Protein AF-A0A259Y0F1-F1 (afdb_monomer_lite)

Foldseek 3Di:
DDDPPDDDDPPPDDQKDFDFLLPDDPVLQQWWKWWDFDPPDPDIFIFGWHDWDDDPFWIKTWGQGDPVCVPVDDDDPPPPDPPPRPTDITIHDRRITMITGHD

pLDDT: mean 71.28, std 17.13, range [37.81, 89.69]

Sequence (103 aa):
MSIGHGRHRLRLEPQSETKPAHRLHGGDIHCQVTFVPLRWTDTAMTGELRQIRMSADEIHIAVLQTDRQKGAYPMFESSGMDDAPHFVDYEIDWDVEVEVRDR

Structure (mmCIF, N/CA/C/O backbone):
data_AF-A0A259Y0F1-F1
#
_entry.id   AF-A0A259Y0F1-F1
#
loop_
_atom_site.group_PDB
_atom_site.id
_atom_site.type_symbol
_atom_site.label_atom_id
_atom_site.label_alt_id
_atom_site.label_comp_id
_atom_site.label_asym_id
_atom_site.label_entity_id
_atom_site.label_seq_id
_atom_site.pdbx_PDB_ins_code
_atom_site.Cartn_x
_atom_site.Cartn_y
_atom_site.Cartn_z
_atom_site.occupancy
_atom_site.B_iso_or_equiv
_atom_site.auth_seq_id
_atom_site.auth_comp_id
_atom_site.auth_asym_id
_atom_site.auth_atom_id
_atom_site.pdbx_PDB_model_num
ATOM 1 N N . MET A 1 1 ? -27.324 35.323 -31.156 1.00 47.62 1 MET A N 1
ATOM 2 C CA . MET A 1 1 ? -26.983 34.743 -29.840 1.00 47.62 1 MET A CA 1
ATOM 3 C C . MET A 1 1 ? -26.217 33.456 -30.072 1.00 47.62 1 MET A C 1
ATOM 5 O O . MET A 1 1 ? -26.763 32.572 -30.713 1.00 47.62 1 MET A O 1
ATOM 9 N N . SER A 1 2 ? -24.976 33.363 -29.599 1.00 42.72 2 SER A N 1
ATOM 10 C CA . SER A 1 2 ? -24.344 32.078 -29.282 1.00 42.72 2 SER A CA 1
ATOM 11 C C . SER A 1 2 ? -23.172 32.354 -28.343 1.00 42.72 2 SER A C 1
ATOM 13 O O . SER A 1 2 ? -22.121 32.823 -28.771 1.00 42.72 2 SER A O 1
ATOM 15 N N . ILE A 1 3 ? -23.400 32.169 -27.043 1.00 47.88 3 ILE A N 1
ATOM 16 C CA . ILE A 1 3 ? -22.348 32.159 -26.025 1.00 47.88 3 ILE A CA 1
ATOM 17 C C . ILE A 1 3 ? -21.986 30.683 -25.883 1.00 47.88 3 ILE A C 1
ATOM 19 O O . ILE A 1 3 ? -22.748 29.901 -25.316 1.00 47.88 3 ILE A O 1
ATOM 23 N N . GLY A 1 4 ? -20.881 30.275 -26.504 1.00 42.72 4 GLY A N 1
ATOM 24 C CA . GLY A 1 4 ? -20.363 28.920 -26.364 1.00 42.72 4 GLY A CA 1
ATOM 25 C C . GLY A 1 4 ? -19.867 28.721 -24.937 1.00 42.72 4 GLY A C 1
ATOM 26 O O . GLY A 1 4 ? -18.804 29.218 -24.580 1.00 42.72 4 GLY A O 1
ATOM 27 N N . HIS A 1 5 ? -20.641 28.016 -24.115 1.00 48.78 5 HIS A N 1
ATOM 28 C CA . HIS A 1 5 ? -20.211 27.587 -22.789 1.00 48.78 5 HIS A CA 1
ATOM 29 C C . HIS A 1 5 ? -19.044 26.600 -22.940 1.00 48.78 5 HIS A C 1
ATOM 31 O O . HIS A 1 5 ? -19.230 25.460 -23.372 1.00 48.78 5 HIS A O 1
ATOM 37 N N . GLY A 1 6 ? -17.830 27.045 -22.608 1.00 48.81 6 GLY A N 1
ATOM 38 C CA . GLY A 1 6 ? -16.673 26.166 -22.467 1.00 48.81 6 GLY A CA 1
ATOM 39 C C . GLY A 1 6 ? -16.966 25.107 -21.404 1.00 48.81 6 GLY A C 1
ATOM 40 O O . GLY A 1 6 ? -17.300 25.431 -20.267 1.00 48.81 6 GLY A O 1
ATOM 41 N N . ARG A 1 7 ? -16.908 23.831 -21.795 1.00 45.12 7 ARG A N 1
ATOM 42 C CA . ARG A 1 7 ? -17.183 22.669 -20.938 1.00 45.12 7 ARG A CA 1
ATOM 43 C C . ARG A 1 7 ? -16.267 22.670 -19.713 1.00 45.12 7 ARG A C 1
ATOM 45 O O . ARG A 1 7 ? -15.090 22.345 -19.830 1.00 45.12 7 ARG A O 1
ATOM 52 N N . HIS A 1 8 ? -16.831 22.890 -18.530 1.00 45.00 8 HIS A N 1
ATOM 53 C CA . HIS A 1 8 ? -16.237 22.391 -17.295 1.00 45.00 8 HIS A CA 1
ATOM 54 C C . HIS A 1 8 ? -16.483 20.884 -17.232 1.00 45.00 8 HIS A C 1
ATOM 56 O O . HIS A 1 8 ? -17.604 20.435 -17.005 1.00 45.00 8 HIS A O 1
ATOM 62 N N . ARG A 1 9 ? -15.442 20.086 -17.473 1.00 37.81 9 ARG A N 1
ATOM 63 C CA . ARG A 1 9 ? -15.459 18.660 -17.142 1.00 37.81 9 ARG A CA 1
ATOM 64 C C . ARG A 1 9 ? -14.470 18.440 -16.011 1.00 37.81 9 ARG A C 1
ATOM 66 O O . ARG A 1 9 ? -13.331 18.062 -16.248 1.00 37.81 9 ARG A O 1
ATOM 73 N N . LEU A 1 10 ? -14.922 18.686 -14.786 1.00 44.25 10 LEU A N 1
ATOM 74 C CA . LEU A 1 10 ? -14.289 18.080 -13.624 1.00 44.25 10 LEU A CA 1
ATOM 75 C C . LEU A 1 10 ? -14.627 16.588 -13.699 1.00 44.25 10 LEU A C 1
ATOM 77 O O . LEU A 1 10 ? -15.750 16.181 -13.406 1.00 44.25 10 LEU A O 1
ATOM 81 N N . ARG A 1 11 ? -13.687 15.775 -14.188 1.00 39.06 11 ARG A N 1
ATOM 82 C CA . ARG A 1 11 ? -13.658 14.369 -13.791 1.00 39.06 11 ARG A CA 1
ATOM 83 C C . ARG A 1 11 ? -13.189 14.395 -12.344 1.00 39.06 11 ARG A C 1
ATOM 85 O O . ARG A 1 11 ? -11.999 14.504 -12.095 1.00 39.06 11 ARG A O 1
ATOM 92 N N . LEU A 1 12 ? -14.130 14.382 -11.408 1.00 45.72 12 LEU A N 1
ATOM 93 C CA . LEU A 1 12 ? -13.831 13.743 -10.137 1.00 45.72 12 LEU A CA 1
ATOM 94 C C . LEU A 1 12 ? -13.690 12.266 -10.500 1.00 45.72 12 LEU A C 1
ATOM 96 O O . LEU A 1 12 ? -14.662 11.629 -10.913 1.00 45.72 12 LEU A O 1
ATOM 100 N N . GLU A 1 13 ? -12.443 11.812 -10.550 1.00 44.56 13 GLU A N 1
ATOM 101 C CA . GLU A 1 13 ? -12.104 10.416 -10.788 1.00 44.56 13 GLU A CA 1
ATOM 102 C C . GLU A 1 13 ? -12.690 9.549 -9.661 1.00 44.56 13 GLU A C 1
ATOM 104 O O . GLU A 1 13 ? -13.025 10.071 -8.589 1.00 44.56 13 GLU A O 1
ATOM 109 N N . PRO A 1 14 ? -12.924 8.250 -9.909 1.00 44.69 14 PRO A N 1
ATOM 110 C CA . PRO A 1 14 ? -13.492 7.359 -8.908 1.00 44.69 14 PRO A CA 1
ATOM 111 C C . PRO A 1 14 ? -12.575 7.367 -7.682 1.00 44.69 14 PRO A C 1
ATOM 113 O O . PRO A 1 14 ? -11.421 6.976 -7.772 1.00 44.69 14 PRO A O 1
ATOM 116 N N . GLN A 1 15 ? -13.080 7.809 -6.530 1.00 54.97 15 GLN A N 1
ATOM 117 C CA . GLN A 1 15 ? -12.288 7.944 -5.295 1.00 54.97 15 GLN A CA 1
ATOM 118 C C . GLN A 1 15 ? -11.855 6.595 -4.681 1.00 54.97 15 GLN A C 1
ATOM 120 O O . GLN A 1 15 ? -11.371 6.550 -3.552 1.00 54.97 15 GLN A O 1
ATOM 125 N N . SER A 1 16 ? -12.081 5.474 -5.367 1.00 61.97 16 SER A N 1
ATOM 126 C CA . SER A 1 16 ? -11.716 4.135 -4.903 1.00 61.97 16 SER A CA 1
ATOM 127 C C . SER A 1 16 ? -11.531 3.221 -6.110 1.00 61.97 16 SER A C 1
ATOM 129 O O . SER A 1 16 ? -12.436 2.482 -6.496 1.00 61.97 16 SER A O 1
ATOM 131 N N . GLU A 1 17 ? -10.362 3.307 -6.736 1.00 72.25 17 GLU A N 1
ATOM 132 C CA . GLU A 1 17 ? -9.868 2.246 -7.608 1.00 72.25 17 GLU A CA 1
ATOM 133 C C . GLU A 1 17 ? -8.937 1.380 -6.759 1.00 72.25 17 GLU A C 1
ATOM 135 O O . GLU A 1 17 ? -7.891 1.841 -6.295 1.00 72.25 17 GLU A O 1
ATOM 140 N N . THR A 1 18 ? -9.330 0.128 -6.505 1.00 78.12 18 THR A N 1
ATOM 141 C CA . THR A 1 18 ? -8.320 -0.858 -6.123 1.00 78.12 18 THR A CA 1
ATOM 142 C C . THR A 1 18 ? -7.421 -1.055 -7.333 1.00 78.12 18 THR A C 1
ATOM 144 O O . THR A 1 18 ? -7.884 -1.084 -8.480 1.00 78.12 18 THR A O 1
ATOM 147 N N . LYS A 1 19 ? -6.117 -1.112 -7.095 1.00 87.50 19 LYS A N 1
ATOM 148 C CA . LYS A 1 19 ? -5.155 -1.435 -8.137 1.00 87.50 19 LYS A CA 1
ATOM 149 C C . LYS A 1 19 ? -4.137 -2.422 -7.601 1.00 87.50 19 LYS A C 1
ATOM 151 O O . LYS A 1 19 ? -3.809 -2.369 -6.415 1.00 87.50 19 LYS A O 1
ATOM 156 N N . PRO A 1 20 ? -3.593 -3.288 -8.462 1.00 87.56 20 PRO A N 1
ATOM 157 C CA . PRO A 1 20 ? -2.546 -4.192 -8.036 1.00 87.56 20 PRO A CA 1
ATOM 158 C C . PRO A 1 20 ? -1.322 -3.391 -7.576 1.00 87.56 20 PRO A C 1
ATOM 160 O O . PRO A 1 20 ? -0.994 -2.349 -8.157 1.00 87.56 20 PRO A O 1
ATOM 163 N N . ALA A 1 21 ? -0.648 -3.881 -6.538 1.00 87.00 21 ALA A N 1
ATOM 164 C CA . ALA A 1 21 ? 0.467 -3.217 -5.867 1.00 87.00 21 ALA A CA 1
ATOM 165 C C . ALA A 1 21 ? 1.560 -2.725 -6.829 1.00 87.00 21 ALA A C 1
ATOM 167 O O . ALA A 1 21 ? 2.094 -1.627 -6.665 1.00 87.00 21 ALA A O 1
ATOM 168 N N . HIS A 1 22 ? 1.841 -3.485 -7.890 1.00 87.00 22 HIS A N 1
ATOM 169 C CA . HIS A 1 22 ? 2.833 -3.127 -8.910 1.00 87.00 22 HIS A CA 1
ATOM 170 C C . HIS A 1 22 ? 2.485 -1.880 -9.738 1.00 87.00 22 HIS A C 1
ATOM 172 O O . HIS A 1 22 ? 3.309 -1.403 -10.515 1.00 87.00 22 HIS A O 1
ATOM 178 N N . ARG A 1 23 ? 1.266 -1.346 -9.601 1.00 89.62 23 ARG A N 1
ATOM 179 C CA . ARG A 1 23 ? 0.829 -0.083 -10.218 1.00 89.62 23 ARG A CA 1
ATOM 180 C C . ARG A 1 23 ? 0.879 1.111 -9.268 1.00 89.62 23 ARG A C 1
ATOM 182 O O . ARG A 1 23 ? 0.465 2.205 -9.662 1.00 89.62 23 ARG A O 1
ATOM 189 N N . LEU A 1 24 ? 1.352 0.931 -8.035 1.00 87.06 24 LEU A N 1
ATOM 190 C CA . LEU A 1 24 ? 1.687 2.057 -7.170 1.00 87.06 24 LEU A CA 1
ATOM 191 C C . LEU A 1 24 ? 2.837 2.857 -7.788 1.00 87.06 24 LEU A C 1
ATOM 193 O O . LEU A 1 24 ? 3.805 2.307 -8.307 1.00 87.06 24 LEU A O 1
ATOM 197 N N . HIS A 1 25 ? 2.737 4.175 -7.733 1.00 88.69 25 HIS A N 1
ATOM 198 C CA . HIS A 1 25 ? 3.717 5.086 -8.308 1.00 88.69 25 HIS A CA 1
ATOM 199 C C . HIS A 1 25 ? 3.857 6.350 -7.460 1.00 88.69 25 HIS A C 1
ATOM 201 O O . HIS A 1 25 ? 3.064 6.604 -6.557 1.00 88.69 25 HIS A O 1
ATOM 207 N N . GLY A 1 26 ? 4.829 7.204 -7.789 1.00 86.00 26 GLY A N 1
ATOM 208 C CA . GLY A 1 26 ? 5.124 8.418 -7.016 1.00 86.00 26 GLY A CA 1
ATOM 209 C C . GLY A 1 26 ? 3.938 9.375 -6.801 1.00 86.00 26 GLY A C 1
ATOM 210 O O . GLY A 1 26 ? 3.937 10.108 -5.821 1.00 86.00 26 GLY A O 1
ATOM 211 N N . GLY A 1 27 ? 2.920 9.350 -7.668 1.00 86.44 27 GLY A N 1
ATOM 212 C CA . GLY A 1 27 ? 1.686 10.125 -7.485 1.00 86.44 27 GLY A CA 1
ATOM 213 C C . GLY A 1 27 ? 0.766 9.642 -6.355 1.00 86.44 27 GLY A C 1
ATOM 214 O O . GLY A 1 27 ? -0.087 10.408 -5.939 1.00 86.44 27 GLY A O 1
ATOM 215 N N . ASP A 1 28 ? 0.950 8.419 -5.844 1.00 88.88 28 ASP A N 1
ATOM 216 C CA . ASP A 1 28 ? 0.137 7.856 -4.751 1.00 88.88 28 ASP A CA 1
ATOM 217 C C . ASP A 1 28 ? 0.72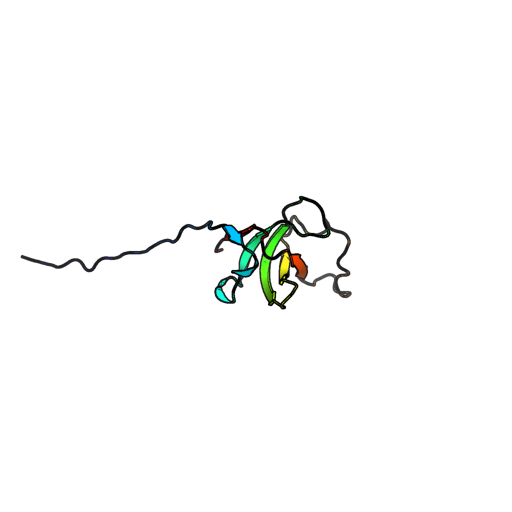9 8.157 -3.365 1.00 88.88 28 ASP A C 1
ATOM 219 O O . ASP A 1 28 ? 0.182 7.767 -2.331 1.00 88.88 28 ASP A O 1
ATOM 223 N N . ILE A 1 29 ? 1.901 8.796 -3.316 1.00 88.31 29 ILE A N 1
ATOM 224 C CA . ILE A 1 29 ? 2.513 9.204 -2.054 1.00 88.31 29 ILE A CA 1
ATOM 225 C C . ILE A 1 29 ? 1.595 10.236 -1.393 1.00 88.31 29 ILE A C 1
ATOM 227 O O . ILE A 1 29 ? 1.120 11.160 -2.047 1.00 88.31 29 ILE A O 1
ATOM 231 N N . HIS A 1 30 ? 1.387 10.091 -0.086 1.00 87.69 30 HIS A N 1
ATOM 232 C CA . HIS A 1 30 ? 0.409 10.808 0.738 1.00 87.69 30 HIS A CA 1
ATOM 233 C C . HIS A 1 30 ? -1.047 10.346 0.618 1.00 87.69 30 HIS A C 1
ATOM 235 O O . HIS A 1 30 ? -1.877 10.790 1.416 1.00 87.69 30 HIS A O 1
ATOM 241 N N . CYS A 1 31 ? -1.366 9.429 -0.297 1.00 88.56 31 CYS A N 1
ATOM 242 C CA . CYS A 1 31 ? -2.683 8.804 -0.332 1.00 88.56 31 CYS A CA 1
ATOM 243 C C . CYS A 1 31 ? -2.822 7.796 0.814 1.00 88.56 31 CYS A C 1
ATOM 245 O O . CYS A 1 31 ? -1.848 7.204 1.297 1.00 88.56 31 CYS A O 1
ATOM 247 N N . GLN A 1 32 ? -4.058 7.582 1.251 1.00 89.69 32 GLN A N 1
ATOM 248 C CA . GLN A 1 32 ? -4.373 6.513 2.179 1.00 89.69 32 GLN A CA 1
ATOM 249 C C . GLN A 1 32 ? -4.439 5.194 1.412 1.00 89.69 32 GLN A C 1
ATOM 251 O O . GLN A 1 32 ? -5.198 5.071 0.454 1.00 89.69 32 GLN A O 1
ATOM 256 N N . VAL A 1 33 ? -3.669 4.203 1.850 1.00 88.31 33 VAL A N 1
ATOM 257 C CA . VAL A 1 33 ? -3.650 2.862 1.264 1.00 88.31 33 VAL A CA 1
ATOM 258 C C . VAL A 1 33 ? -4.258 1.841 2.207 1.00 88.31 33 VAL A C 1
ATOM 260 O O . VAL A 1 33 ? -4.066 1.951 3.418 1.00 88.31 33 VAL A O 1
ATOM 263 N N . THR A 1 34 ? -4.970 0.854 1.660 1.00 88.81 34 THR A N 1
ATOM 264 C CA . THR A 1 34 ? -5.410 -0.348 2.383 1.00 88.81 34 THR A CA 1
ATOM 265 C C . THR A 1 34 ? -5.038 -1.620 1.621 1.00 88.81 34 THR A C 1
ATOM 267 O O . THR A 1 34 ? -5.287 -1.697 0.422 1.00 88.81 34 THR A O 1
ATOM 270 N N . PHE A 1 35 ? -4.422 -2.599 2.290 1.00 85.56 35 PHE A N 1
ATOM 271 C CA . PHE A 1 35 ? -3.912 -3.842 1.680 1.00 85.56 35 PHE A CA 1
ATOM 272 C C . PHE A 1 35 ? -3.688 -4.942 2.732 1.00 85.56 35 PHE A C 1
ATOM 274 O O . PHE A 1 35 ? -3.697 -4.655 3.924 1.00 85.56 35 PHE A O 1
ATOM 281 N N . VAL A 1 36 ? -3.447 -6.190 2.319 1.00 82.00 36 VAL A N 1
ATOM 282 C CA . VAL A 1 36 ? -3.115 -7.314 3.221 1.00 82.00 36 VAL A CA 1
ATOM 283 C C . VAL A 1 36 ? -1.649 -7.735 3.010 1.00 82.00 36 VAL A C 1
ATOM 285 O O . VAL A 1 36 ? -1.282 -8.043 1.876 1.00 82.00 36 VAL A O 1
ATOM 288 N N . PRO A 1 37 ? -0.788 -7.731 4.048 1.00 75.19 37 PRO A N 1
ATOM 289 C CA . PRO A 1 37 ? 0.626 -8.084 3.929 1.00 75.19 37 PRO A CA 1
ATOM 290 C C . PRO A 1 37 ? 0.857 -9.599 3.997 1.00 75.19 37 PRO A C 1
ATOM 292 O O . PRO A 1 37 ? 0.179 -10.315 4.732 1.00 75.19 37 PRO A O 1
ATOM 295 N N . LEU A 1 38 ? 1.903 -10.083 3.324 1.00 72.69 38 LEU A N 1
ATOM 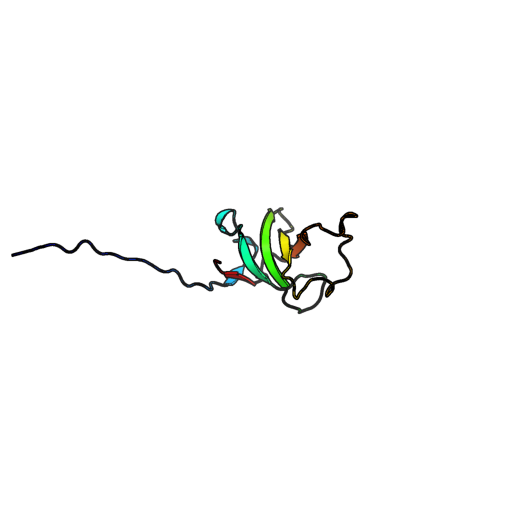296 C CA . LEU A 1 38 ? 2.190 -11.520 3.198 1.00 72.69 38 LEU A CA 1
ATOM 297 C C . LEU A 1 38 ? 2.519 -12.214 4.518 1.00 72.69 38 LEU A C 1
ATOM 299 O O . LEU A 1 38 ? 2.122 -13.352 4.761 1.00 72.69 38 LEU A O 1
ATOM 303 N N . ARG A 1 39 ? 3.272 -11.532 5.383 1.00 67.94 39 ARG A N 1
ATOM 304 C CA . ARG A 1 39 ? 3.847 -12.144 6.588 1.00 67.94 39 ARG A CA 1
ATOM 305 C C . ARG A 1 39 ? 2.933 -12.065 7.817 1.00 67.94 39 ARG A C 1
ATOM 307 O O . ARG A 1 39 ? 3.248 -12.693 8.824 1.00 67.94 39 ARG A O 1
ATOM 314 N N . TRP A 1 40 ? 1.816 -11.326 7.760 1.00 61.50 40 TRP A N 1
ATOM 315 C CA . TRP A 1 40 ? 1.052 -10.944 8.961 1.00 61.50 40 TRP A CA 1
ATOM 316 C C . TRP A 1 40 ? -0.463 -11.160 8.928 1.00 61.50 40 TRP A C 1
ATOM 318 O O . TRP A 1 40 ? -1.187 -10.439 9.604 1.00 61.50 40 TRP A O 1
ATOM 328 N N . THR A 1 41 ? -0.932 -12.258 8.328 1.00 57.88 41 THR A N 1
ATOM 329 C CA . THR A 1 41 ? -2.350 -12.704 8.324 1.00 57.88 41 THR A CA 1
ATOM 330 C C . THR A 1 41 ? -3.258 -11.904 7.387 1.00 57.88 41 THR A C 1
ATOM 332 O O . THR A 1 41 ? -2.900 -10.810 6.966 1.00 57.88 41 THR A O 1
ATOM 335 N N . ASP A 1 42 ? -4.458 -12.435 7.111 1.00 61.88 42 ASP A N 1
ATOM 336 C CA . ASP A 1 42 ? -5.545 -11.837 6.308 1.00 61.88 42 ASP A CA 1
ATOM 337 C C . ASP A 1 42 ? -6.099 -10.496 6.848 1.00 61.88 42 ASP A C 1
ATOM 339 O O . ASP A 1 42 ? -7.212 -10.078 6.518 1.00 61.88 42 ASP A O 1
ATOM 343 N N . THR 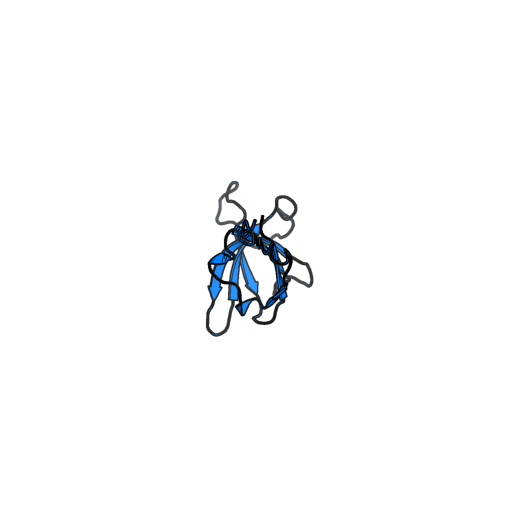A 1 43 ? -5.363 -9.815 7.726 1.00 73.19 43 THR A N 1
ATOM 344 C CA . THR A 1 43 ? -5.794 -8.558 8.324 1.00 73.19 43 THR A CA 1
ATOM 345 C C . THR A 1 43 ? -5.395 -7.389 7.434 1.00 73.19 43 THR A C 1
ATOM 347 O O . THR A 1 43 ? -4.219 -7.166 7.152 1.00 73.19 43 THR A O 1
ATOM 350 N N . ALA A 1 44 ? -6.392 -6.610 7.018 1.00 78.06 44 ALA A N 1
ATOM 351 C CA . ALA A 1 44 ? -6.174 -5.401 6.243 1.00 78.06 44 ALA A CA 1
ATOM 352 C C . ALA A 1 44 ? -5.399 -4.345 7.054 1.00 78.06 44 ALA A C 1
ATOM 354 O O . ALA A 1 44 ? -5.764 -3.974 8.174 1.00 78.06 44 ALA A O 1
ATOM 355 N N . MET A 1 45 ? -4.337 -3.839 6.445 1.00 80.06 45 MET A N 1
ATOM 356 C CA . MET A 1 45 ? -3.492 -2.749 6.908 1.00 80.06 45 MET A CA 1
ATOM 357 C C . MET A 1 45 ? -3.924 -1.458 6.238 1.00 80.06 45 MET A C 1
ATOM 359 O O . MET A 1 45 ? -4.281 -1.484 5.070 1.00 80.06 45 MET A O 1
ATOM 363 N N . THR A 1 46 ? -3.871 -0.334 6.957 1.00 85.44 46 THR A N 1
ATOM 364 C CA . THR A 1 46 ? -4.381 0.950 6.459 1.00 85.44 46 THR A CA 1
ATOM 365 C C . THR A 1 46 ? -3.513 2.105 6.937 1.00 85.44 46 THR A C 1
ATOM 367 O O . THR A 1 46 ? -3.384 2.324 8.134 1.00 85.44 46 THR A O 1
ATOM 370 N N . GLY A 1 47 ? -2.996 2.936 6.043 1.00 86.44 47 GLY A N 1
ATOM 371 C CA . GLY A 1 47 ? -2.273 4.133 6.472 1.00 86.44 47 GLY A CA 1
ATOM 372 C C . GLY A 1 47 ? -1.868 5.033 5.323 1.00 86.44 47 GLY A C 1
ATOM 373 O O . GLY A 1 47 ? -2.242 4.792 4.182 1.00 86.44 47 GLY A O 1
ATOM 374 N N . GLU A 1 48 ? -1.129 6.095 5.626 1.00 89.19 48 GLU A N 1
ATOM 375 C CA . GLU A 1 48 ? -0.654 7.020 4.597 1.00 89.19 48 GLU A CA 1
ATOM 376 C C . GLU A 1 48 ? 0.598 6.451 3.922 1.00 89.19 48 GLU A C 1
ATOM 378 O O . GLU A 1 48 ? 1.590 6.170 4.599 1.00 89.19 48 GLU A O 1
ATOM 383 N N . LEU A 1 49 ? 0.573 6.302 2.598 1.00 88.62 49 LEU A N 1
ATOM 384 C CA . LEU A 1 49 ? 1.722 5.838 1.829 1.00 88.62 49 LEU A CA 1
ATOM 385 C C . LEU A 1 49 ? 2.813 6.908 1.796 1.00 88.62 49 LEU A C 1
ATOM 387 O O . LEU A 1 49 ? 2.567 8.066 1.464 1.00 88.62 49 LEU A O 1
ATOM 391 N N . ARG A 1 50 ? 4.044 6.527 2.133 1.00 88.12 50 ARG A N 1
ATOM 392 C CA . ARG A 1 50 ? 5.167 7.467 2.270 1.00 88.12 50 ARG A CA 1
ATOM 393 C C . ARG A 1 50 ? 6.360 7.114 1.407 1.00 88.12 50 ARG A C 1
ATOM 395 O O . ARG A 1 50 ? 7.109 8.004 1.015 1.00 88.12 50 ARG A O 1
ATOM 402 N N . GLN A 1 51 ? 6.534 5.837 1.104 1.00 88.62 51 GLN A N 1
ATOM 403 C CA . GLN A 1 51 ? 7.594 5.380 0.225 1.00 88.62 51 GLN A CA 1
ATOM 404 C C . GLN A 1 51 ? 7.138 4.150 -0.541 1.00 88.62 51 GLN A C 1
ATOM 406 O O . GLN A 1 51 ? 6.409 3.319 -0.006 1.00 88.62 51 GLN A O 1
ATOM 411 N N . ILE A 1 52 ? 7.635 4.026 -1.765 1.00 88.56 52 ILE A N 1
ATOM 412 C CA . ILE A 1 52 ? 7.484 2.850 -2.6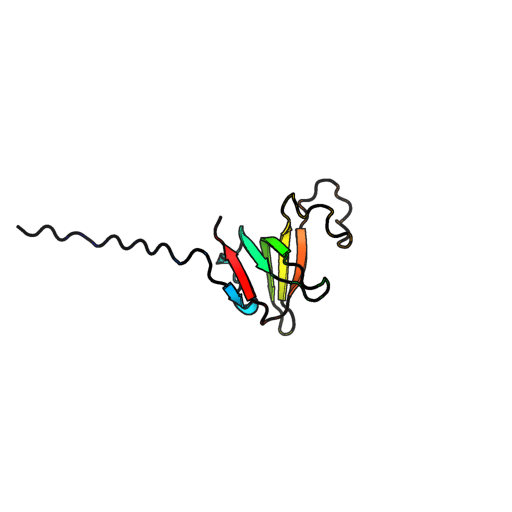12 1.00 88.56 52 ILE A CA 1
ATOM 413 C C . ILE A 1 52 ? 8.890 2.452 -3.060 1.00 88.56 52 ILE A C 1
ATOM 415 O O . ILE A 1 52 ? 9.656 3.296 -3.533 1.00 88.56 52 ILE A O 1
ATOM 419 N N . ARG A 1 53 ? 9.242 1.181 -2.902 1.00 88.50 53 ARG A N 1
ATOM 420 C CA . ARG A 1 53 ? 10.446 0.565 -3.458 1.00 88.50 53 ARG A CA 1
ATOM 421 C C . ARG A 1 53 ? 10.025 -0.706 -4.178 1.00 88.50 53 ARG A C 1
ATOM 423 O O . ARG A 1 53 ? 9.376 -1.556 -3.590 1.00 88.50 53 ARG A O 1
ATOM 430 N N . MET A 1 54 ? 10.394 -0.823 -5.444 1.00 87.50 54 MET A N 1
ATOM 431 C CA . MET A 1 54 ? 10.091 -1.996 -6.261 1.00 87.50 54 MET A CA 1
ATOM 432 C C . MET A 1 54 ? 11.408 -2.586 -6.757 1.00 87.50 54 MET A C 1
ATOM 434 O O . MET A 1 54 ? 12.254 -1.851 -7.274 1.00 87.50 54 MET A O 1
ATOM 438 N N . SER A 1 55 ? 11.589 -3.889 -6.570 1.00 83.44 55 SER A N 1
ATOM 439 C CA . SER A 1 55 ? 12.650 -4.683 -7.191 1.00 83.44 55 SER A CA 1
ATOM 440 C C . SER A 1 55 ? 12.045 -5.577 -8.282 1.00 83.44 55 SER A C 1
ATOM 442 O O . SER A 1 55 ? 10.900 -5.371 -8.669 1.00 83.44 55 SER A O 1
ATOM 444 N N . ALA A 1 56 ? 12.808 -6.520 -8.842 1.00 82.25 56 ALA A N 1
ATOM 445 C CA . ALA A 1 56 ? 12.258 -7.505 -9.781 1.00 82.25 56 ALA A CA 1
ATOM 446 C C . ALA A 1 56 ? 11.354 -8.536 -9.085 1.00 82.25 56 ALA A C 1
ATOM 448 O O . ALA A 1 56 ? 10.445 -9.067 -9.716 1.00 82.25 56 ALA A O 1
ATOM 449 N N . ASP A 1 57 ? 11.600 -8.782 -7.799 1.00 79.75 57 ASP A N 1
ATOM 450 C CA . ASP A 1 57 ? 10.990 -9.883 -7.058 1.00 79.75 57 ASP A CA 1
ATOM 451 C C . ASP A 1 57 ? 10.024 -9.381 -5.975 1.00 79.75 57 ASP A C 1
ATOM 453 O O . ASP A 1 57 ? 9.085 -10.083 -5.618 1.00 79.75 57 ASP A O 1
ATOM 457 N N . GLU A 1 58 ? 10.181 -8.144 -5.493 1.00 82.31 58 GLU A N 1
ATOM 458 C CA . GLU A 1 58 ? 9.511 -7.663 -4.279 1.00 82.31 58 GLU A CA 1
ATOM 459 C C . GLU A 1 58 ? 9.027 -6.211 -4.405 1.00 82.31 58 GLU A C 1
ATOM 461 O O . GLU A 1 58 ? 9.684 -5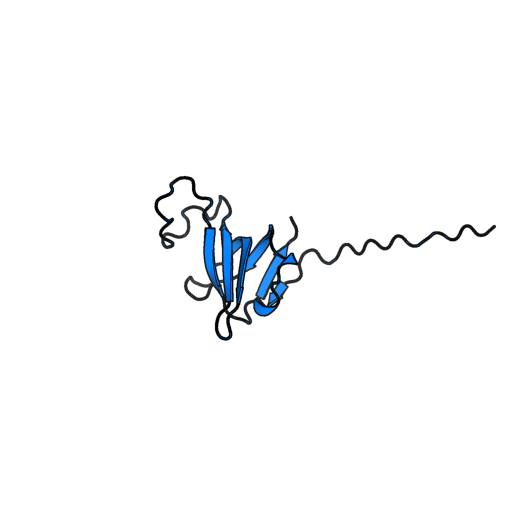.351 -5.007 1.00 82.31 58 GLU A O 1
ATOM 466 N N . ILE A 1 59 ? 7.890 -5.922 -3.767 1.00 84.38 59 ILE A N 1
ATOM 467 C CA . ILE A 1 59 ? 7.382 -4.566 -3.566 1.00 84.38 59 ILE A CA 1
ATOM 468 C C . ILE A 1 59 ? 7.409 -4.259 -2.073 1.00 84.38 59 ILE A C 1
ATOM 470 O O . ILE A 1 59 ? 6.755 -4.919 -1.270 1.00 84.38 59 ILE A O 1
ATOM 474 N N . HIS A 1 60 ? 8.136 -3.205 -1.726 1.00 86.88 60 HIS A N 1
ATOM 475 C CA . HIS A 1 60 ? 8.195 -2.632 -0.393 1.00 86.88 60 HIS A CA 1
ATOM 476 C C . HIS A 1 60 ? 7.460 -1.299 -0.361 1.00 86.88 60 HIS A C 1
ATOM 478 O O . HIS A 1 60 ? 7.746 -0.394 -1.155 1.00 86.88 60 HIS A O 1
ATOM 484 N N . ILE A 1 61 ? 6.553 -1.137 0.596 1.00 85.50 61 ILE A N 1
ATOM 485 C CA . ILE A 1 61 ? 5.902 0.144 0.864 1.00 85.50 61 ILE A CA 1
ATOM 486 C C . ILE A 1 61 ? 6.123 0.571 2.306 1.00 85.50 61 ILE A C 1
ATOM 488 O O . ILE A 1 61 ? 5.920 -0.201 3.234 1.00 85.50 61 ILE A O 1
ATOM 492 N N . ALA A 1 62 ? 6.506 1.831 2.502 1.00 87.00 62 ALA A N 1
ATOM 493 C CA . ALA A 1 62 ? 6.543 2.422 3.831 1.00 87.00 62 ALA A CA 1
ATOM 494 C C . ALA A 1 62 ? 5.240 3.176 4.068 1.00 87.00 62 ALA A C 1
ATOM 496 O O . ALA A 1 62 ? 4.905 4.097 3.314 1.00 87.00 62 ALA A O 1
ATOM 497 N N . VAL A 1 63 ? 4.523 2.798 5.119 1.00 85.50 63 VAL A N 1
ATOM 498 C CA . VAL A 1 63 ? 3.227 3.377 5.464 1.00 85.50 63 VAL A CA 1
ATOM 499 C C . VAL A 1 63 ? 3.291 3.972 6.859 1.00 85.50 63 VAL A C 1
ATOM 501 O O . VAL A 1 63 ? 3.773 3.340 7.798 1.00 85.50 63 VAL A O 1
ATOM 504 N N . LEU A 1 64 ? 2.784 5.195 6.994 1.00 85.94 64 LEU A N 1
ATOM 505 C CA . LEU A 1 64 ? 2.519 5.797 8.290 1.00 85.94 64 LEU A CA 1
ATOM 506 C C . LEU A 1 64 ? 1.186 5.260 8.818 1.00 85.94 64 LEU A C 1
ATOM 508 O O . LEU A 1 64 ? 0.123 5.573 8.274 1.00 85.94 64 LEU A O 1
ATOM 512 N N . GLN A 1 65 ? 1.251 4.447 9.870 1.00 78.56 65 GLN A N 1
ATOM 513 C CA . GLN A 1 65 ? 0.069 3.827 10.463 1.00 78.56 65 GLN A CA 1
ATOM 514 C C . GLN A 1 65 ? -0.884 4.849 11.097 1.00 78.56 65 GLN A C 1
ATOM 516 O O . GLN A 1 65 ? -0.473 5.886 11.625 1.00 78.56 65 GLN A O 1
ATOM 521 N N . THR A 1 66 ? -2.178 4.519 11.094 1.00 77.19 66 THR A N 1
ATOM 522 C CA . THR A 1 66 ? -3.198 5.295 11.818 1.00 77.19 66 THR A CA 1
ATOM 523 C C . THR A 1 66 ? -3.082 5.113 13.333 1.00 77.19 66 THR A C 1
ATOM 525 O O . THR A 1 66 ? -2.637 4.068 13.807 1.00 77.19 66 THR A O 1
ATOM 528 N N . ASP A 1 67 ? -3.586 6.080 14.110 1.00 74.19 67 ASP A N 1
ATOM 529 C CA . ASP A 1 67 ? -3.613 6.013 15.583 1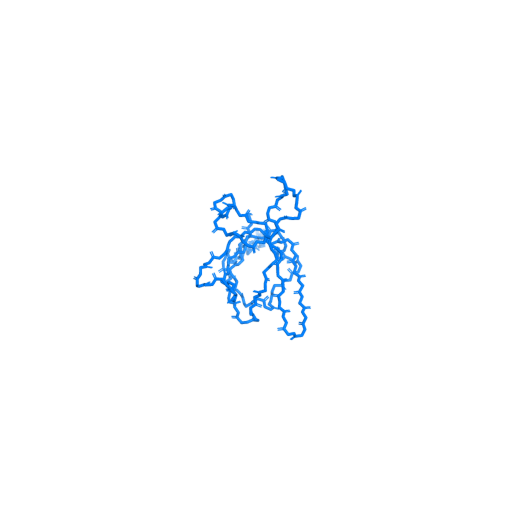.00 74.19 67 ASP A CA 1
ATOM 530 C C . ASP A 1 67 ? -4.272 4.739 16.133 1.00 74.19 67 ASP A C 1
ATOM 532 O O . ASP A 1 67 ? -3.890 4.256 17.192 1.00 74.19 67 ASP A O 1
ATOM 536 N N . ARG A 1 68 ? -5.240 4.168 15.405 1.00 68.62 68 ARG A N 1
ATOM 537 C CA . ARG A 1 68 ? -5.943 2.935 15.799 1.00 68.62 68 ARG A CA 1
ATOM 538 C C . ARG A 1 68 ? -5.116 1.666 15.607 1.00 68.62 68 ARG A C 1
ATOM 540 O O . ARG A 1 68 ? -5.419 0.659 16.233 1.00 68.62 68 ARG A O 1
ATOM 547 N N . GLN A 1 69 ? -4.122 1.701 14.724 1.00 66.25 69 GLN A N 1
ATOM 548 C CA . GLN A 1 69 ? -3.209 0.583 14.481 1.00 66.25 69 GLN A CA 1
ATOM 549 C C . GLN A 1 69 ? -1.936 0.682 15.327 1.00 66.25 69 GLN A C 1
ATOM 551 O O . GLN A 1 69 ? -1.199 -0.300 15.432 1.00 66.25 69 GLN A O 1
ATOM 556 N N . LYS A 1 70 ? -1.704 1.829 15.984 1.00 66.06 70 LYS A N 1
ATOM 557 C CA . LYS A 1 70 ? -0.617 1.999 16.952 1.00 66.06 70 LYS A CA 1
ATOM 558 C C . LYS A 1 70 ? -0.743 0.955 18.061 1.00 66.06 70 LYS A C 1
ATOM 560 O O . LYS A 1 70 ? -1.774 0.854 18.719 1.00 66.06 70 LYS A O 1
ATOM 565 N N . GLY A 1 71 ? 0.307 0.158 18.244 1.00 56.44 71 GLY A N 1
ATOM 566 C CA . GLY A 1 71 ? 0.369 -0.890 19.267 1.00 56.44 71 GLY A CA 1
ATOM 567 C C . GLY A 1 71 ? -0.415 -2.171 18.955 1.00 56.44 71 GLY A C 1
ATOM 568 O O . GLY A 1 71 ? -0.324 -3.120 19.727 1.00 56.44 71 GLY A O 1
ATOM 569 N N . ALA A 1 72 ? -1.141 -2.243 17.831 1.00 58.94 72 ALA A N 1
ATOM 570 C CA . ALA A 1 72 ? -1.846 -3.461 17.419 1.00 58.94 72 ALA A CA 1
ATOM 571 C C . ALA A 1 72 ? -0.892 -4.544 16.882 1.00 58.94 72 ALA A C 1
ATOM 573 O O . ALA A 1 72 ? -1.240 -5.723 16.880 1.00 58.94 72 ALA A O 1
ATOM 574 N N . TYR A 1 73 ? 0.318 -4.154 16.460 1.00 57.16 73 TYR A N 1
ATOM 575 C CA . TYR A 1 73 ? 1.279 -5.055 15.830 1.00 57.16 73 TYR A CA 1
ATOM 576 C C . TYR A 1 73 ? 2.661 -4.943 16.495 1.00 57.16 73 TYR A C 1
ATOM 578 O O . TYR A 1 73 ? 3.325 -3.918 16.351 1.00 57.16 73 TYR A O 1
ATOM 586 N N . PRO A 1 74 ? 3.107 -5.977 17.236 1.00 47.09 74 PRO A N 1
ATOM 587 C CA . PRO A 1 74 ? 4.286 -5.905 18.102 1.00 47.09 74 PRO A CA 1
ATOM 588 C C . PRO A 1 74 ? 5.647 -6.103 17.406 1.00 47.09 74 PRO A C 1
ATOM 590 O O . PRO A 1 74 ? 6.648 -6.231 18.100 1.00 47.09 74 PRO A O 1
ATOM 593 N N . MET A 1 75 ? 5.741 -6.147 16.073 1.00 50.91 75 MET A N 1
ATOM 594 C CA . MET A 1 75 ? 7.013 -6.443 15.392 1.00 50.91 75 MET A CA 1
ATOM 595 C C . MET A 1 75 ? 7.277 -5.554 14.181 1.00 50.91 75 MET A C 1
ATOM 597 O O . MET A 1 75 ? 7.400 -6.020 13.069 1.00 50.91 75 MET A O 1
ATOM 601 N N . PHE A 1 76 ? 7.481 -4.269 14.386 1.00 45.75 76 PHE A N 1
ATOM 602 C CA . PHE A 1 76 ? 8.662 -3.666 13.780 1.00 45.75 76 PHE A CA 1
ATOM 603 C C . PHE A 1 76 ? 9.336 -2.972 14.942 1.00 45.75 76 PHE A C 1
ATOM 605 O O . PHE A 1 76 ? 8.685 -2.193 15.641 1.00 45.75 76 PHE A O 1
ATOM 612 N N . GLU A 1 77 ? 10.586 -3.334 15.220 1.00 42.22 77 GLU A N 1
ATOM 613 C CA . GLU A 1 77 ? 11.416 -2.583 16.149 1.00 42.22 77 GLU A CA 1
ATOM 614 C C . GLU A 1 77 ? 11.461 -1.149 15.614 1.00 42.22 77 GLU A C 1
ATOM 616 O O . GLU A 1 77 ? 12.238 -0.819 14.718 1.00 42.22 77 GLU A O 1
ATOM 621 N N . SER A 1 78 ? 10.551 -0.306 16.119 1.00 43.94 78 SER A N 1
ATOM 622 C CA . SER A 1 78 ? 10.709 1.138 16.080 1.00 43.94 78 SER A CA 1
ATOM 623 C C . SER A 1 78 ? 12.135 1.373 16.533 1.00 43.94 78 SER A C 1
ATOM 625 O O . SER A 1 78 ? 12.543 0.847 17.569 1.00 43.94 78 SER A O 1
ATOM 627 N N . SER A 1 79 ? 12.909 2.069 15.714 1.00 43.25 79 SER A N 1
ATOM 628 C CA . SER A 1 79 ? 14.343 2.286 15.861 1.00 43.25 79 SER A CA 1
ATOM 629 C C . SER A 1 79 ? 14.692 3.155 17.084 1.00 43.25 79 SER A C 1
ATOM 631 O O . SER A 1 79 ? 15.379 4.164 16.957 1.00 43.25 79 SER A O 1
ATOM 633 N N . GLY A 1 80 ? 14.202 2.798 18.273 1.00 44.81 80 GLY A N 1
ATOM 634 C CA . GLY A 1 80 ? 14.473 3.463 19.540 1.00 44.81 80 GLY A CA 1
ATOM 635 C C . GLY A 1 80 ? 13.927 4.886 19.642 1.00 44.81 80 GLY A C 1
ATOM 636 O O . GLY A 1 80 ? 14.556 5.714 20.294 1.00 44.81 80 GLY A O 1
ATOM 637 N N . MET A 1 81 ? 12.799 5.203 19.000 1.00 44.22 81 MET A N 1
ATOM 638 C CA . MET A 1 81 ? 12.171 6.525 19.107 1.00 44.22 81 MET A CA 1
ATOM 639 C C . MET A 1 81 ? 10.705 6.397 19.528 1.00 44.22 81 MET A C 1
ATOM 641 O O . MET A 1 81 ? 9.860 5.994 18.730 1.00 44.22 81 MET A O 1
ATOM 645 N N . ASP A 1 82 ? 10.420 6.775 20.777 1.00 50.31 82 ASP A N 1
ATOM 646 C CA . ASP A 1 82 ? 9.072 6.799 21.377 1.00 50.31 82 ASP A CA 1
ATOM 647 C C . ASP A 1 82 ? 8.105 7.777 20.675 1.00 50.31 82 ASP A C 1
ATOM 649 O O . ASP A 1 82 ? 6.894 7.631 20.796 1.00 50.31 82 ASP A O 1
ATOM 653 N N . ASP A 1 83 ? 8.631 8.724 19.888 1.00 48.97 83 ASP A N 1
ATOM 654 C CA . ASP A 1 83 ? 7.866 9.724 19.121 1.00 48.97 83 ASP A CA 1
ATOM 655 C C . ASP A 1 83 ? 8.019 9.575 17.594 1.00 48.97 83 ASP A C 1
ATOM 657 O O . ASP A 1 83 ? 7.594 10.449 16.829 1.00 48.97 83 ASP A O 1
ATOM 661 N N . ALA A 1 84 ? 8.636 8.491 17.105 1.00 49.50 84 ALA A N 1
ATOM 662 C CA . ALA A 1 84 ? 8.691 8.275 15.664 1.00 49.50 84 ALA A CA 1
ATOM 663 C C . ALA A 1 84 ? 7.263 8.030 15.144 1.00 49.50 84 ALA A C 1
ATOM 665 O O . ALA A 1 84 ? 6.566 7.154 15.665 1.00 49.50 84 ALA A O 1
ATOM 666 N N . PRO A 1 85 ? 6.809 8.752 14.098 1.00 55.22 85 PRO A N 1
ATOM 667 C CA . PRO A 1 85 ? 5.628 8.335 13.356 1.00 55.22 85 PRO A CA 1
ATOM 668 C C . PRO A 1 85 ? 5.857 6.864 13.000 1.00 55.22 85 PRO A C 1
ATOM 670 O O . PRO A 1 85 ? 6.929 6.554 12.488 1.00 55.22 85 PRO A O 1
ATOM 673 N N . HIS A 1 86 ? 4.948 5.952 13.355 1.00 66.75 86 HIS A N 1
ATOM 674 C CA . HIS A 1 86 ? 5.166 4.516 13.150 1.00 66.75 86 HIS A CA 1
ATOM 675 C C . HIS A 1 86 ? 5.150 4.215 11.646 1.00 66.75 86 HIS A C 1
ATOM 677 O O . HIS A 1 86 ? 4.122 3.864 11.065 1.00 66.75 86 HIS A O 1
ATOM 683 N N . PHE A 1 87 ? 6.294 4.458 11.013 1.00 72.31 87 PHE A N 1
ATOM 684 C CA . PHE A 1 87 ? 6.621 4.077 9.660 1.00 72.31 87 PHE A CA 1
ATOM 685 C C . PHE A 1 87 ? 6.904 2.591 9.691 1.00 72.31 87 PHE A C 1
ATOM 687 O O . PHE A 1 87 ? 7.853 2.146 10.336 1.00 72.31 87 PHE A O 1
ATOM 694 N N . VAL A 1 88 ? 6.069 1.836 8.997 1.00 77.50 88 VAL A N 1
ATOM 695 C CA . VAL A 1 88 ? 6.261 0.401 8.853 1.00 77.50 88 VAL A CA 1
ATOM 696 C C . VAL A 1 88 ? 6.534 0.107 7.390 1.00 77.50 88 VAL A C 1
ATOM 698 O O . VAL A 1 88 ? 5.808 0.583 6.517 1.00 77.50 88 VAL A O 1
ATOM 701 N N . ASP A 1 89 ? 7.613 -0.631 7.146 1.00 81.38 89 ASP A N 1
ATOM 702 C CA . ASP A 1 89 ? 7.976 -1.151 5.833 1.00 81.38 89 ASP A CA 1
ATOM 703 C C . ASP A 1 89 ? 7.273 -2.500 5.640 1.00 81.38 89 ASP A C 1
ATOM 705 O O . ASP A 1 89 ? 7.489 -3.442 6.403 1.00 81.38 89 ASP A O 1
ATOM 709 N N . TYR A 1 90 ? 6.375 -2.567 4.663 1.00 81.56 90 TYR A N 1
ATOM 710 C CA . TYR A 1 90 ? 5.633 -3.767 4.313 1.00 81.56 90 TYR A CA 1
ATOM 711 C C . TYR A 1 90 ? 6.127 -4.325 2.989 1.00 81.56 90 TYR A C 1
ATOM 713 O O . TYR A 1 90 ? 6.092 -3.635 1.971 1.00 81.56 90 TYR A O 1
ATOM 721 N N . GLU A 1 91 ? 6.484 -5.604 3.007 1.00 86.00 91 GLU A N 1
ATOM 722 C CA . GLU A 1 91 ? 6.585 -6.436 1.813 1.00 86.00 91 GLU A CA 1
ATOM 723 C C . GLU A 1 91 ? 5.176 -6.878 1.398 1.00 86.00 91 GLU A C 1
ATOM 725 O O . GLU A 1 91 ? 4.417 -7.431 2.208 1.00 86.00 91 GLU A O 1
ATOM 730 N N . ILE A 1 92 ? 4.816 -6.606 0.147 1.00 83.94 92 ILE A N 1
ATOM 731 C CA . ILE A 1 92 ? 3.528 -6.974 -0.444 1.00 83.94 92 ILE A CA 1
ATOM 732 C C . ILE A 1 92 ? 3.743 -7.692 -1.776 1.00 83.94 92 ILE A C 1
ATOM 734 O O . ILE A 1 92 ? 4.679 -7.383 -2.515 1.00 83.94 92 ILE A O 1
ATOM 738 N N . ASP A 1 93 ? 2.855 -8.637 -2.086 1.00 84.81 93 ASP A N 1
ATOM 739 C CA . ASP A 1 93 ? 2.871 -9.347 -3.366 1.00 84.81 93 ASP A CA 1
ATOM 740 C C . ASP A 1 93 ? 2.464 -8.423 -4.518 1.00 84.81 93 ASP A C 1
ATOM 742 O O . ASP A 1 93 ? 1.652 -7.507 -4.365 1.00 84.81 93 ASP A O 1
ATOM 746 N N . TRP A 1 94 ? 2.980 -8.718 -5.710 1.00 82.44 94 TRP A N 1
ATOM 747 C CA . TRP A 1 94 ? 2.733 -7.953 -6.937 1.00 82.44 94 TRP A CA 1
ATOM 748 C C . TRP A 1 94 ? 1.256 -7.834 -7.309 1.00 82.44 94 TRP A C 1
ATOM 750 O O . TRP A 1 94 ? 0.824 -6.792 -7.818 1.00 82.44 94 TRP A O 1
ATOM 760 N N . ASP A 1 95 ? 0.505 -8.903 -7.054 1.00 81.44 95 ASP A N 1
ATOM 761 C CA . ASP A 1 95 ? -0.905 -9.051 -7.409 1.00 81.44 95 ASP A CA 1
ATOM 762 C C . ASP A 1 95 ? -1.851 -8.719 -6.246 1.00 81.44 95 ASP A C 1
ATOM 764 O O . ASP A 1 95 ? -3.067 -8.838 -6.390 1.00 81.44 95 ASP A O 1
ATOM 768 N N . VAL A 1 96 ? -1.326 -8.282 -5.093 1.00 83.31 96 VAL A N 1
ATOM 769 C CA . VAL A 1 96 ? -2.178 -7.799 -4.002 1.00 83.31 96 VAL A CA 1
ATOM 770 C C . VAL A 1 96 ? -2.907 -6.548 -4.466 1.00 83.31 96 VAL A C 1
ATOM 772 O O . VAL A 1 96 ? -2.297 -5.571 -4.904 1.00 83.31 96 VAL A O 1
ATOM 775 N N . GLU A 1 97 ? -4.229 -6.578 -4.341 1.00 86.25 97 GLU A N 1
ATOM 776 C CA . GLU A 1 97 ? -5.071 -5.410 -4.550 1.00 86.25 97 GLU A CA 1
ATOM 777 C C . GLU A 1 97 ? -4.839 -4.410 -3.413 1.00 86.25 97 GLU A C 1
ATOM 779 O O . GLU A 1 97 ? -5.039 -4.711 -2.233 1.00 86.25 97 GLU A O 1
ATOM 784 N N . VAL A 1 98 ? -4.415 -3.208 -3.789 1.00 83.75 98 VAL A N 1
ATOM 785 C CA . VAL A 1 98 ? -4.235 -2.071 -2.893 1.00 83.75 98 VAL A CA 1
ATOM 786 C C . VAL A 1 98 ? -5.345 -1.076 -3.181 1.00 83.75 98 VAL A C 1
ATOM 788 O O . VAL A 1 98 ? -5.472 -0.560 -4.292 1.00 83.75 98 VAL A O 1
ATOM 791 N N . GLU A 1 99 ? -6.152 -0.782 -2.172 1.00 88.88 99 GLU A N 1
ATOM 792 C CA . GLU A 1 99 ? -7.094 0.325 -2.235 1.00 88.88 99 GLU A CA 1
ATOM 793 C C . GLU A 1 99 ? -6.342 1.628 -1.979 1.00 88.88 99 GLU A C 1
ATOM 795 O O . GLU A 1 99 ? -5.738 1.779 -0.919 1.00 88.88 99 GLU A O 1
ATOM 800 N N . VAL A 1 100 ? -6.388 2.568 -2.924 1.00 83.81 100 VAL A N 1
ATOM 801 C CA . VAL A 1 100 ? -5.784 3.897 -2.780 1.00 83.81 100 VAL A CA 1
ATOM 802 C C . VAL A 1 100 ? -6.894 4.940 -2.728 1.00 83.81 100 VAL A C 1
ATOM 804 O O . VAL A 1 100 ? -7.751 4.991 -3.609 1.00 83.81 100 VAL A O 1
ATOM 807 N N . ARG A 1 101 ? -6.887 5.769 -1.684 1.00 83.88 101 ARG A N 1
ATOM 808 C CA . ARG A 1 101 ? -7.824 6.879 -1.507 1.00 83.88 101 ARG A CA 1
ATOM 809 C C . ARG A 1 101 ? -7.059 8.182 -1.355 1.00 83.88 101 ARG A C 1
ATOM 811 O O . ARG A 1 101 ? -6.185 8.297 -0.493 1.00 83.88 101 ARG A O 1
ATOM 818 N N . ASP A 1 102 ? -7.425 9.165 -2.166 1.00 74.69 102 ASP A N 1
ATOM 819 C CA . ASP A 1 102 ? -6.992 10.539 -1.944 1.00 74.69 102 ASP A CA 1
ATOM 820 C C . ASP A 1 102 ? -7.574 11.060 -0.627 1.00 74.69 102 ASP A C 1
ATOM 822 O O . ASP A 1 102 ? -8.696 10.718 -0.241 1.00 74.69 102 ASP A O 1
ATOM 826 N N . ARG A 1 103 ? -6.765 11.845 0.082 1.00 60.69 103 ARG A N 1
ATOM 827 C CA . ARG A 1 103 ? -7.113 12.420 1.381 1.00 60.69 103 ARG A CA 1
ATOM 828 C C . ARG A 1 103 ? -8.122 13.561 1.269 1.00 60.69 103 ARG A C 1
ATOM 830 O O . ARG A 1 103 ? -7.976 14.392 0.347 1.00 60.69 103 ARG A O 1
#

Secondary structure (DSSP, 8-state):
--------------S-EEEEGGG--GGGTTSEEEE--TTS-SPPEEEEEEEEEE-SS-EEEEEEE-TTTTTT---S---S-TTS--EEEEEE-TT-EEEEE--

Radius of gyration: 17.75 Å; chains: 1; bounding box: 42×47×51 Å